Protein AF-X0WU56-F1 (afdb_monomer_lite)

Organism: NCBI:txid412755

Sequence (77 aa):
DGRGRRVAGAAALAAPARALLAGAPGAAEVEVATVRGAVYAARSERHAIAVVSDRGALPALMLYDLRMLLAELDGAR

pLDDT: mean 90.93, std 9.56, range [45.84, 97.19]

Structure (mmCIF, N/CA/C/O backbone):
data_AF-X0WU56-F1
#
_entry.id   AF-X0WU56-F1
#
loop_
_atom_site.group_PDB
_atom_site.id
_atom_site.type_symbol
_atom_site.label_atom_id
_atom_site.label_alt_id
_atom_site.label_comp_id
_atom_site.label_asym_id
_atom_site.label_entity_id
_atom_site.label_seq_id
_atom_site.pdbx_PDB_ins_code
_atom_site.Cartn_x
_atom_site.Cartn_y
_atom_site.Cartn_z
_atom_site.occupancy
_atom_site.B_iso_or_equiv
_atom_site.auth_seq_id
_atom_site.auth_comp_id
_atom_site.auth_asym_id
_atom_site.auth_atom_id
_atom_site.pdbx_PDB_model_num
ATOM 1 N N . ASP A 1 1 ? 1.748 8.735 -19.785 1.00 45.84 1 ASP A N 1
ATOM 2 C CA . ASP A 1 1 ? 0.344 9.187 -19.883 1.00 45.84 1 ASP A CA 1
ATOM 3 C C . ASP A 1 1 ? -0.046 9.779 -18.531 1.00 45.84 1 ASP A C 1
ATOM 5 O O . ASP A 1 1 ? 0.509 9.369 -17.520 1.00 45.84 1 ASP A O 1
ATOM 9 N N . GLY A 1 2 ? -0.961 10.747 -18.463 1.00 57.59 2 GLY A N 1
ATOM 10 C CA . GLY A 1 2 ? -1.386 11.369 -17.190 1.00 57.59 2 GLY A CA 1
ATOM 11 C C . GLY A 1 2 ? -2.098 10.420 -16.206 1.00 57.59 2 GLY A C 1
ATOM 12 O O . GLY A 1 2 ? -2.756 10.874 -15.283 1.00 57.59 2 GLY A O 1
ATOM 13 N N . ARG A 1 3 ? -2.011 9.101 -16.430 1.00 65.25 3 ARG A N 1
ATOM 14 C CA . ARG A 1 3 ? -2.635 8.019 -15.655 1.00 65.25 3 ARG A CA 1
ATOM 15 C C . ARG A 1 3 ? -1.625 7.204 -14.836 1.00 65.25 3 ARG A C 1
ATOM 17 O O . ARG A 1 3 ? -2.031 6.255 -14.168 1.00 65.25 3 ARG A O 1
ATOM 24 N N . GLY A 1 4 ? -0.335 7.547 -14.909 1.00 75.31 4 GLY A N 1
ATOM 25 C CA . GLY A 1 4 ? 0.761 6.833 -14.248 1.00 75.31 4 GLY A CA 1
ATOM 26 C C . GLY A 1 4 ? 1.025 5.461 -14.878 1.00 75.31 4 GLY A C 1
ATOM 27 O O . GLY A 1 4 ? 0.170 4.574 -14.874 1.00 75.31 4 GLY A O 1
ATOM 28 N N . ARG A 1 5 ? 2.223 5.241 -15.423 1.00 87.06 5 ARG A N 1
ATOM 29 C CA . ARG A 1 5 ? 2.604 3.952 -16.026 1.00 87.06 5 ARG A CA 1
ATOM 30 C C . ARG A 1 5 ? 2.933 2.933 -14.930 1.00 87.06 5 ARG A C 1
ATOM 32 O O . ARG A 1 5 ? 3.696 3.244 -14.025 1.00 87.06 5 ARG A O 1
ATOM 39 N N . ARG A 1 6 ? 2.423 1.697 -15.039 1.00 90.81 6 ARG A N 1
ATOM 40 C CA . ARG A 1 6 ? 2.856 0.593 -14.162 1.00 90.81 6 ARG A CA 1
ATOM 41 C C . ARG A 1 6 ? 4.324 0.276 -14.449 1.00 90.81 6 ARG A C 1
ATOM 43 O O . ARG A 1 6 ? 4.652 -0.066 -15.582 1.00 90.81 6 ARG A O 1
ATOM 50 N N . VAL A 1 7 ? 5.168 0.376 -13.428 1.00 90.12 7 VAL A N 1
ATOM 51 C CA . VAL A 1 7 ? 6.603 0.064 -13.518 1.00 90.12 7 VAL A CA 1
ATOM 52 C C . VAL A 1 7 ? 6.883 -1.378 -13.087 1.00 90.12 7 VAL A C 1
ATOM 54 O O . VAL A 1 7 ? 7.676 -2.059 -13.724 1.00 90.12 7 VAL A O 1
ATOM 57 N N . ALA A 1 8 ? 6.178 -1.871 -12.064 1.00 90.81 8 ALA A N 1
ATOM 58 C CA . ALA A 1 8 ? 6.344 -3.217 -11.521 1.00 90.81 8 ALA A CA 1
ATOM 59 C C . ALA A 1 8 ? 5.024 -3.774 -10.954 1.00 90.81 8 ALA A C 1
ATOM 61 O O . ALA A 1 8 ? 4.009 -3.074 -10.897 1.00 90.81 8 ALA A O 1
ATOM 62 N N . GLY A 1 9 ? 5.056 -5.041 -10.532 1.00 91.56 9 GLY A N 1
ATOM 63 C CA . GLY A 1 9 ? 3.946 -5.722 -9.864 1.00 91.56 9 GLY A CA 1
ATOM 64 C C . GLY A 1 9 ? 2.940 -6.393 -10.804 1.00 91.56 9 GLY A C 1
ATOM 65 O O . GLY A 1 9 ? 3.005 -6.288 -12.033 1.00 91.56 9 GLY A O 1
ATOM 66 N N . ALA A 1 10 ? 1.992 -7.113 -10.202 1.00 92.56 10 ALA A N 1
ATOM 67 C CA . ALA A 1 10 ? 0.997 -7.896 -10.925 1.00 92.56 10 ALA A CA 1
ATOM 68 C C . ALA A 1 10 ? 0.048 -7.003 -11.739 1.00 92.56 10 ALA A C 1
ATOM 70 O O . ALA A 1 10 ? -0.533 -6.044 -11.228 1.00 92.56 10 ALA A O 1
ATOM 71 N N . ALA A 1 11 ? -0.174 -7.357 -13.009 1.00 92.12 11 ALA A N 1
ATOM 72 C CA . ALA A 1 11 ? -1.026 -6.578 -13.906 1.00 92.12 11 ALA A CA 1
ATOM 73 C C . ALA A 1 11 ? -2.465 -6.417 -13.381 1.00 92.12 11 ALA A C 1
ATOM 75 O O . ALA A 1 11 ? -3.049 -5.345 -13.537 1.00 92.12 11 ALA A O 1
ATOM 76 N N . ALA A 1 12 ? -2.989 -7.445 -12.707 1.00 93.25 12 ALA A N 1
ATOM 77 C CA . ALA A 1 12 ? -4.325 -7.451 -12.113 1.00 93.25 12 ALA A CA 1
ATOM 78 C C . ALA A 1 12 ? -4.520 -6.383 -11.020 1.00 93.25 12 ALA A C 1
ATOM 80 O O . ALA A 1 12 ? -5.635 -5.914 -10.817 1.00 93.25 12 ALA A O 1
ATOM 81 N N . LEU A 1 13 ? -3.446 -5.951 -10.348 1.00 91.56 13 LEU A N 1
ATOM 82 C CA . LEU A 1 13 ? -3.515 -4.956 -9.272 1.00 91.56 13 LEU A CA 1
ATOM 83 C C . LEU A 1 13 ? -3.414 -3.512 -9.776 1.00 91.56 13 LEU A C 1
ATOM 85 O O . LEU A 1 13 ? -3.682 -2.577 -9.027 1.00 91.56 13 LEU A O 1
ATOM 89 N N . ALA A 1 14 ? -3.078 -3.304 -11.052 1.00 91.75 14 ALA A N 1
ATOM 90 C CA . ALA A 1 14 ? -2.810 -1.972 -11.587 1.00 91.75 14 ALA A CA 1
ATOM 91 C C . ALA A 1 14 ? -4.037 -1.045 -11.549 1.00 91.75 14 ALA A C 1
ATOM 93 O O . ALA A 1 14 ? -3.932 0.110 -11.141 1.00 91.75 14 ALA A O 1
ATOM 94 N N . ALA A 1 15 ? -5.201 -1.537 -11.985 1.00 92.75 15 ALA A N 1
ATOM 95 C CA . ALA A 1 15 ? -6.432 -0.749 -11.976 1.00 92.75 15 ALA A CA 1
ATOM 96 C C . ALA A 1 15 ? -6.959 -0.502 -10.546 1.00 92.75 15 ALA A C 1
ATOM 98 O O . ALA A 1 15 ? -7.211 0.662 -10.229 1.00 92.75 15 ALA A O 1
ATOM 99 N N . PRO A 1 16 ? -7.043 -1.514 -9.656 1.00 93.00 16 PRO A N 1
ATOM 100 C CA . PRO A 1 16 ? -7.393 -1.297 -8.251 1.00 93.00 16 PRO A CA 1
ATOM 101 C C . PRO A 1 16 ? -6.475 -0.302 -7.529 1.00 93.00 16 PRO A C 1
ATOM 103 O O . PRO A 1 16 ? -6.967 0.587 -6.840 1.00 93.00 16 PRO A O 1
ATOM 106 N N . ALA A 1 17 ? -5.155 -0.385 -7.732 1.00 92.56 17 ALA A N 1
ATOM 107 C CA . ALA A 1 17 ? -4.203 0.540 -7.114 1.00 92.56 17 ALA A CA 1
ATOM 108 C C . ALA A 1 17 ? -4.424 1.992 -7.569 1.00 92.56 17 ALA A C 1
ATOM 110 O O . ALA A 1 17 ? -4.420 2.911 -6.752 1.00 92.56 17 ALA A O 1
ATOM 111 N N . ARG A 1 18 ? -4.680 2.209 -8.868 1.00 91.25 18 ARG A N 1
ATOM 112 C CA . ARG A 1 18 ? -5.024 3.541 -9.393 1.00 91.25 18 ARG A CA 1
ATOM 113 C C . ARG A 1 18 ? -6.319 4.075 -8.787 1.00 91.25 18 ARG A C 1
ATOM 115 O O . ARG A 1 18 ? -6.369 5.247 -8.428 1.00 91.25 18 ARG A O 1
ATOM 122 N N . ALA A 1 19 ? -7.344 3.231 -8.665 1.00 92.38 19 ALA A N 1
ATOM 123 C CA . ALA A 1 19 ? -8.614 3.620 -8.059 1.00 92.38 19 ALA A CA 1
ATOM 124 C C . ALA A 1 19 ? -8.443 4.011 -6.581 1.00 92.38 19 ALA A C 1
ATOM 126 O O . ALA A 1 19 ? -8.964 5.043 -6.165 1.00 92.38 19 ALA A O 1
ATOM 127 N N . LEU A 1 20 ? -7.655 3.2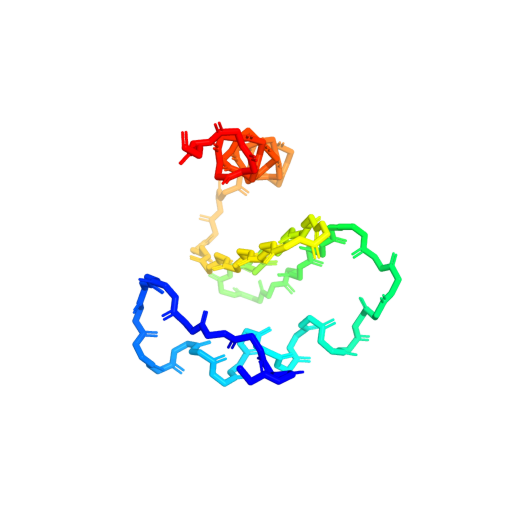45 -5.818 1.00 91.50 20 LEU A N 1
ATOM 128 C CA . LEU A 1 20 ? -7.332 3.546 -4.420 1.00 91.50 20 LEU A CA 1
ATOM 129 C C . LEU A 1 20 ? -6.651 4.918 -4.277 1.00 91.50 20 LEU A C 1
ATOM 131 O O . LEU A 1 20 ? -7.106 5.758 -3.506 1.00 91.50 20 LEU A O 1
ATOM 135 N N . LEU A 1 21 ? -5.595 5.168 -5.057 1.00 90.44 21 LEU A N 1
ATOM 136 C CA . LEU A 1 21 ? -4.844 6.430 -5.016 1.00 90.44 21 LEU A CA 1
ATOM 137 C C . LEU A 1 21 ? -5.689 7.637 -5.457 1.00 90.44 21 LEU A C 1
ATOM 139 O O . LEU A 1 21 ? -5.539 8.731 -4.909 1.00 90.44 21 LEU A O 1
ATOM 143 N N . ALA A 1 22 ? -6.586 7.442 -6.428 1.00 91.06 22 ALA A N 1
ATOM 144 C CA . ALA A 1 22 ? -7.518 8.472 -6.882 1.00 91.06 22 ALA A CA 1
ATOM 145 C C . ALA A 1 22 ? -8.597 8.796 -5.834 1.00 91.06 22 ALA A C 1
ATOM 147 O O . ALA A 1 22 ? -9.034 9.941 -5.753 1.00 91.06 22 ALA A O 1
ATOM 148 N N . GLY A 1 23 ? -8.995 7.817 -5.014 1.00 92.69 23 GLY A N 1
ATOM 149 C CA . GLY A 1 23 ? -9.948 8.007 -3.917 1.00 92.69 23 GLY A CA 1
ATOM 150 C C . GLY A 1 23 ? -9.412 8.854 -2.757 1.00 92.69 23 GLY A C 1
ATOM 151 O O . GLY A 1 23 ? -10.197 9.357 -1.959 1.00 92.69 23 GLY A O 1
ATOM 152 N N . ALA A 1 24 ? -8.094 9.055 -2.681 1.00 92.00 24 ALA A N 1
ATOM 153 C CA . ALA A 1 24 ? -7.441 9.860 -1.653 1.00 92.00 24 ALA A CA 1
ATOM 154 C C . ALA A 1 24 ? -6.431 10.840 -2.285 1.00 92.00 24 ALA A C 1
ATOM 156 O O . ALA A 1 24 ? -5.228 10.674 -2.110 1.00 92.00 24 ALA A O 1
ATOM 157 N N . PRO A 1 25 ? -6.860 11.878 -3.028 1.00 87.75 25 PRO A N 1
ATOM 158 C CA . PRO A 1 25 ? -5.983 12.700 -3.875 1.00 87.75 25 PRO A CA 1
ATOM 159 C C . PRO A 1 25 ? -4.997 13.614 -3.123 1.00 87.75 25 PRO A C 1
ATOM 161 O O . PRO A 1 25 ? -4.036 14.062 -3.736 1.00 87.75 25 PRO A O 1
ATOM 164 N N . GLY A 1 26 ? -5.180 13.841 -1.813 1.00 87.69 26 GLY A N 1
ATOM 165 C CA .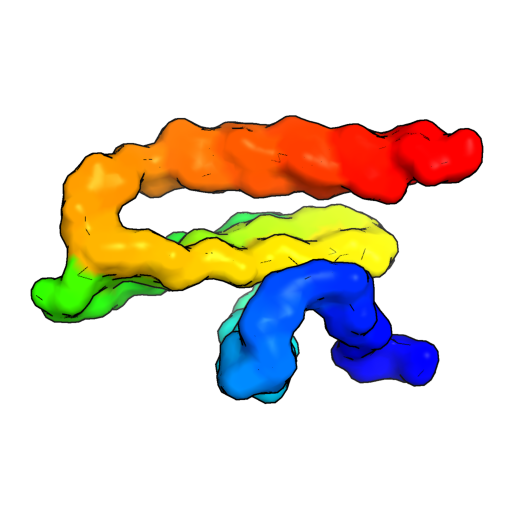 GLY A 1 26 ? -4.261 14.636 -0.974 1.00 87.69 26 GLY A CA 1
ATOM 166 C C . GLY A 1 26 ? -3.437 13.854 0.063 1.00 87.69 26 GLY A C 1
ATOM 167 O O . GLY A 1 26 ? -2.484 14.387 0.615 1.00 87.69 26 GLY A O 1
ATOM 168 N N . ALA A 1 27 ? -3.762 12.586 0.328 1.00 94.88 27 ALA A N 1
ATOM 169 C CA . ALA A 1 27 ? -3.045 11.758 1.298 1.00 94.88 27 ALA A CA 1
ATOM 170 C C . ALA A 1 27 ? -1.657 11.303 0.797 1.00 94.88 27 ALA A C 1
ATOM 172 O O . ALA A 1 27 ? -1.555 10.672 -0.253 1.00 94.88 27 ALA A O 1
ATOM 173 N N . ALA A 1 28 ? -0.578 11.600 1.518 1.00 94.81 28 ALA A N 1
ATOM 174 C CA . ALA A 1 28 ? 0.745 11.064 1.171 1.00 94.81 28 ALA A CA 1
ATOM 175 C C . ALA A 1 28 ? 0.803 9.533 1.339 1.00 94.81 28 ALA A C 1
ATOM 177 O O . ALA A 1 28 ? 1.468 8.842 0.568 1.00 94.81 28 ALA A O 1
ATOM 178 N N . GLU A 1 29 ? 0.044 9.021 2.308 1.00 96.56 29 GLU A N 1
ATOM 179 C CA . GLU A 1 29 ? -0.042 7.615 2.681 1.00 96.56 29 GLU A CA 1
ATOM 180 C C . GLU A 1 29 ? -1.506 7.215 2.891 1.00 96.56 29 GLU A C 1
ATOM 182 O O . GLU A 1 29 ? -2.333 8.018 3.328 1.00 96.56 29 GLU A O 1
ATOM 187 N N . VAL A 1 30 ? -1.828 5.966 2.570 1.00 95.69 30 VAL A N 1
ATOM 188 C CA . VAL A 1 30 ? -3.143 5.357 2.758 1.00 95.69 30 VAL A CA 1
ATOM 189 C C . VAL A 1 30 ? -2.945 4.000 3.415 1.00 95.69 30 VAL A C 1
ATOM 191 O O . VAL A 1 30 ? -2.166 3.181 2.934 1.00 95.69 30 VAL A O 1
ATOM 194 N N . GLU A 1 31 ? -3.704 3.744 4.472 1.00 95.81 31 GLU A N 1
ATOM 195 C CA . GLU A 1 31 ? -3.852 2.428 5.081 1.00 95.81 31 GLU A CA 1
ATOM 196 C C . GLU A 1 31 ? -5.329 2.035 5.045 1.00 95.81 31 GLU A C 1
ATOM 198 O O . GLU A 1 31 ? -6.202 2.799 5.460 1.00 95.81 31 GLU A O 1
ATOM 203 N N . VAL A 1 32 ? -5.612 0.832 4.549 1.00 94.38 32 VAL A N 1
ATOM 204 C CA . VAL A 1 32 ? -6.952 0.244 4.552 1.00 94.38 32 VAL A CA 1
ATOM 205 C C . VAL A 1 32 ? -6.881 -1.137 5.180 1.00 94.38 32 VAL A C 1
ATOM 207 O O . VAL A 1 32 ? -6.366 -2.080 4.579 1.00 94.38 32 VAL A O 1
ATOM 210 N N . ALA A 1 33 ? -7.446 -1.276 6.375 1.00 94.19 33 ALA A N 1
ATOM 211 C CA . ALA A 1 33 ? -7.632 -2.570 7.012 1.00 94.19 33 ALA A CA 1
ATOM 212 C C . ALA A 1 33 ? -8.865 -3.289 6.440 1.00 94.19 33 ALA A C 1
ATOM 214 O O . ALA A 1 33 ? -9.920 -2.694 6.216 1.00 94.19 33 ALA A O 1
ATOM 215 N N . THR A 1 34 ? -8.744 -4.597 6.235 1.00 91.88 34 THR A N 1
ATOM 216 C CA . THR A 1 34 ? -9.826 -5.482 5.791 1.00 91.88 34 THR A CA 1
ATOM 217 C C . THR A 1 34 ? -9.908 -6.702 6.706 1.00 91.88 34 THR A C 1
ATOM 219 O O . THR A 1 34 ? -8.990 -7.004 7.466 1.00 91.88 34 THR A O 1
ATOM 222 N N . VAL A 1 35 ? -10.973 -7.495 6.579 1.00 94.00 35 VAL A N 1
ATOM 223 C CA . VAL A 1 35 ? -11.123 -8.746 7.348 1.00 94.00 35 VAL A CA 1
ATOM 224 C C . VAL A 1 35 ? -10.062 -9.815 7.017 1.00 94.00 35 VAL A C 1
ATOM 226 O O . VAL A 1 35 ? -9.868 -10.769 7.781 1.00 94.00 35 VAL A O 1
ATOM 229 N N . ARG A 1 36 ? -9.360 -9.682 5.882 1.00 93.31 36 ARG A N 1
ATOM 230 C CA . ARG A 1 36 ? -8.355 -10.648 5.402 1.00 93.31 36 ARG A CA 1
ATOM 231 C C . ARG A 1 36 ? -6.912 -10.160 5.519 1.00 93.31 36 ARG A C 1
ATOM 233 O O . ARG A 1 36 ? -6.009 -10.979 5.425 1.00 93.31 36 ARG A O 1
ATOM 240 N N . GLY A 1 37 ? -6.695 -8.876 5.761 1.00 95.69 37 GLY A N 1
ATOM 241 C CA . GLY A 1 37 ? -5.371 -8.269 5.701 1.00 95.69 37 GLY A CA 1
ATOM 242 C C . GLY A 1 37 ? -5.472 -6.766 5.509 1.00 95.69 37 GLY A C 1
ATOM 243 O O . GLY A 1 37 ? -6.476 -6.172 5.905 1.00 95.69 37 GLY A O 1
ATOM 244 N N . ALA A 1 38 ? -4.483 -6.156 4.873 1.00 96.69 38 ALA A N 1
ATOM 245 C CA . ALA A 1 38 ? -4.445 -4.712 4.689 1.00 96.69 38 ALA A CA 1
ATOM 246 C C . ALA A 1 38 ? -3.959 -4.319 3.292 1.00 96.69 38 ALA A C 1
ATOM 248 O O . ALA A 1 38 ? -3.304 -5.093 2.590 1.00 96.69 38 ALA A O 1
ATOM 249 N N . VAL A 1 39 ? -4.304 -3.098 2.896 1.00 95.88 39 VAL A N 1
ATOM 250 C CA . VAL A 1 39 ? -3.731 -2.428 1.734 1.00 95.88 39 VAL A CA 1
ATOM 251 C C . VAL A 1 39 ? -3.036 -1.167 2.211 1.00 95.88 39 VAL A C 1
ATOM 253 O O . VAL A 1 39 ? -3.646 -0.340 2.887 1.00 95.88 39 VAL A O 1
ATOM 256 N N . TYR A 1 40 ? -1.778 -1.017 1.827 1.00 97.00 40 TYR A N 1
ATOM 257 C CA . TYR A 1 40 ? -0.979 0.171 2.084 1.00 97.00 40 TYR A CA 1
ATOM 258 C C . TYR A 1 40 ? -0.677 0.840 0.759 1.00 97.00 40 TYR A C 1
ATOM 260 O O . TYR A 1 40 ? -0.360 0.159 -0.218 1.00 97.00 40 TYR A O 1
ATOM 268 N N . ALA A 1 41 ? -0.748 2.159 0.708 1.00 96.69 41 ALA A N 1
ATOM 269 C CA . ALA A 1 41 ? -0.244 2.906 -0.424 1.00 96.69 41 ALA A CA 1
ATOM 270 C C . ALA A 1 41 ? 0.505 4.145 0.038 1.00 96.69 41 ALA A C 1
ATOM 272 O O . ALA A 1 41 ? 0.155 4.758 1.041 1.00 96.69 41 ALA A O 1
ATOM 273 N N . ALA A 1 42 ? 1.520 4.519 -0.723 1.00 96.56 42 ALA A N 1
ATOM 274 C CA . ALA A 1 42 ? 2.260 5.752 -0.528 1.00 96.56 42 ALA A CA 1
ATOM 275 C C . ALA A 1 42 ? 2.581 6.357 -1.892 1.00 96.56 42 ALA A C 1
ATOM 277 O O . ALA A 1 42 ? 2.670 5.639 -2.899 1.00 96.56 42 ALA A O 1
ATOM 278 N N . ARG A 1 43 ? 2.758 7.675 -1.938 1.00 94.94 43 ARG A N 1
ATOM 279 C CA . ARG A 1 43 ? 3.153 8.374 -3.163 1.00 94.94 43 ARG A CA 1
ATOM 280 C C . ARG A 1 43 ? 4.153 9.489 -2.911 1.00 94.94 43 ARG A C 1
ATOM 282 O O . ARG A 1 43 ? 4.131 10.135 -1.869 1.00 94.94 43 ARG A O 1
ATOM 289 N N . SER A 1 44 ? 4.966 9.732 -3.927 1.00 93.31 44 SER A N 1
ATOM 290 C CA . SER A 1 44 ? 5.779 10.927 -4.100 1.00 93.31 44 SER A CA 1
ATOM 291 C C . SER A 1 44 ? 5.235 11.769 -5.259 1.00 93.31 44 SER A C 1
ATOM 293 O O . SER A 1 44 ? 4.168 11.484 -5.809 1.00 93.31 44 SER A O 1
ATOM 295 N N . GLU A 1 45 ? 5.968 12.808 -5.661 1.00 88.50 45 GLU A N 1
ATOM 296 C CA . GLU A 1 45 ? 5.614 13.626 -6.828 1.00 88.50 45 GLU A CA 1
ATOM 297 C C . GLU A 1 45 ? 5.554 12.817 -8.133 1.00 88.50 45 GLU A C 1
ATOM 299 O O . GLU A 1 45 ? 4.812 13.170 -9.052 1.00 88.50 45 GLU A O 1
ATOM 304 N N . ARG A 1 46 ? 6.356 11.749 -8.240 1.00 89.19 46 ARG A N 1
ATOM 305 C CA . ARG A 1 46 ? 6.561 11.006 -9.496 1.00 89.19 46 ARG A CA 1
ATOM 306 C C . ARG A 1 46 ? 6.151 9.544 -9.423 1.00 89.19 46 ARG A C 1
ATOM 308 O O . ARG A 1 46 ? 5.840 8.953 -10.460 1.00 89.19 46 ARG A O 1
ATOM 315 N N . HIS A 1 47 ? 6.136 8.966 -8.227 1.00 93.62 47 HIS A N 1
ATOM 316 C CA . HIS A 1 47 ? 5.922 7.542 -8.029 1.00 93.62 47 HIS A CA 1
ATOM 317 C C . HIS A 1 47 ? 4.788 7.284 -7.045 1.00 93.62 47 HIS A C 1
ATOM 319 O O . HIS A 1 47 ? 4.485 8.092 -6.173 1.00 93.62 47 HIS A O 1
ATOM 325 N N . ALA A 1 48 ? 4.155 6.127 -7.182 1.00 94.94 48 ALA A N 1
ATOM 326 C CA . ALA A 1 48 ? 3.217 5.627 -6.197 1.00 94.94 48 ALA A CA 1
ATOM 327 C C . ALA A 1 48 ? 3.347 4.111 -6.100 1.00 94.94 48 ALA A C 1
ATOM 329 O O . ALA A 1 48 ? 3.582 3.433 -7.106 1.00 94.94 48 ALA A O 1
ATOM 330 N N . ILE A 1 49 ? 3.182 3.595 -4.890 1.00 95.81 49 ILE A N 1
ATOM 331 C CA . ILE A 1 49 ? 3.285 2.173 -4.578 1.00 95.81 49 ILE A CA 1
ATOM 332 C C . ILE A 1 49 ? 2.031 1.779 -3.812 1.00 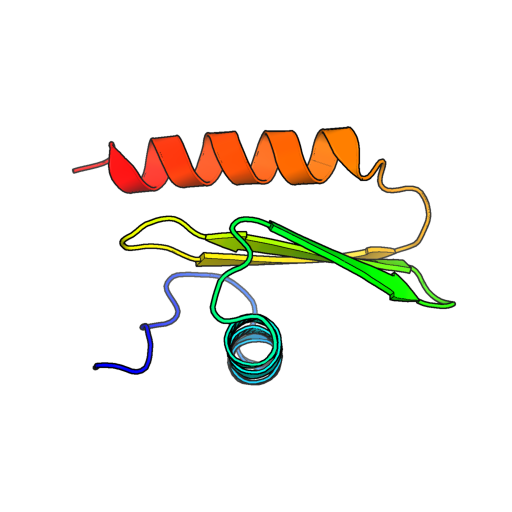95.81 49 ILE A C 1
ATOM 334 O O . ILE A 1 49 ? 1.577 2.523 -2.948 1.00 95.81 49 ILE A O 1
ATOM 338 N N . ALA A 1 50 ? 1.473 0.616 -4.142 1.00 95.62 50 ALA A N 1
ATOM 339 C CA . ALA A 1 50 ? 0.401 -0.012 -3.388 1.00 95.62 50 ALA A CA 1
ATOM 340 C C . ALA A 1 50 ? 0.785 -1.466 -3.095 1.00 95.62 50 ALA A C 1
ATOM 342 O O . ALA A 1 50 ? 1.211 -2.190 -3.997 1.00 95.62 50 ALA A O 1
ATOM 343 N N . VAL A 1 51 ? 0.624 -1.881 -1.844 1.00 95.94 51 VAL A N 1
ATOM 344 C CA . VAL A 1 51 ? 0.948 -3.214 -1.337 1.00 95.94 51 VAL A CA 1
ATOM 345 C C . VAL A 1 51 ? -0.298 -3.806 -0.707 1.00 95.94 51 VAL A C 1
ATOM 347 O O . VAL A 1 51 ? -0.991 -3.140 0.054 1.00 95.94 51 VAL A O 1
ATOM 350 N N . VAL A 1 52 ? -0.566 -5.068 -1.023 1.00 95.31 52 VAL A N 1
ATOM 351 C CA . VAL A 1 52 ? -1.578 -5.878 -0.346 1.00 95.31 52 VAL A CA 1
ATOM 352 C C . VAL A 1 52 ? -0.841 -6.868 0.540 1.00 95.31 52 VAL A C 1
ATOM 354 O O . VAL A 1 52 ? 0.079 -7.537 0.069 1.00 95.31 52 VAL A O 1
ATOM 357 N N . SER A 1 53 ? -1.247 -6.972 1.798 1.00 95.06 53 SER A N 1
ATOM 358 C CA . SER A 1 53 ? -0.724 -7.962 2.733 1.00 95.06 53 SER A CA 1
ATOM 359 C C . SER A 1 53 ? -1.856 -8.797 3.318 1.00 95.06 53 SER A C 1
ATOM 361 O O . SER A 1 53 ? -2.987 -8.325 3.455 1.00 95.06 53 SER A O 1
ATOM 363 N N . ASP A 1 54 ? -1.530 -10.013 3.746 1.00 94.50 54 ASP A N 1
ATOM 364 C CA . ASP A 1 54 ? -2.357 -10.744 4.704 1.00 94.50 54 ASP A CA 1
ATOM 365 C C . ASP A 1 54 ? -2.322 -10.056 6.085 1.00 94.50 54 ASP A C 1
ATOM 367 O O . ASP A 1 54 ? -1.735 -8.981 6.277 1.00 94.50 54 ASP A O 1
ATOM 371 N N . ARG A 1 55 ? -2.986 -10.663 7.073 1.00 89.06 55 ARG A N 1
ATOM 372 C CA . ARG A 1 55 ? -2.938 -10.184 8.459 1.00 89.06 55 ARG A CA 1
ATOM 373 C C . ARG A 1 55 ? -1.532 -10.324 9.047 1.00 89.06 55 ARG A C 1
ATOM 375 O O . ARG A 1 55 ? -0.820 -11.276 8.750 1.00 89.06 55 ARG A O 1
ATOM 382 N N . GLY A 1 56 ? -1.188 -9.415 9.957 1.00 88.44 56 GLY A N 1
ATOM 383 C CA . GLY A 1 56 ? 0.062 -9.462 10.725 1.00 88.44 56 GLY A CA 1
ATOM 384 C C . GLY A 1 56 ? 1.162 -8.533 10.215 1.00 88.44 56 GLY A C 1
ATOM 385 O O . GLY A 1 56 ? 2.165 -8.370 10.903 1.00 88.44 56 GLY A O 1
ATOM 386 N N . ALA A 1 57 ? 0.971 -7.874 9.067 1.00 92.88 57 ALA A N 1
ATOM 387 C CA . ALA A 1 57 ? 1.822 -6.755 8.680 1.00 92.88 57 ALA A CA 1
ATOM 388 C C . ALA A 1 57 ? 1.649 -5.601 9.679 1.00 92.88 57 ALA A C 1
ATOM 390 O O . ALA A 1 57 ? 0.525 -5.214 10.005 1.00 92.88 57 ALA A O 1
ATOM 391 N N . LEU A 1 58 ? 2.764 -5.064 10.178 1.00 94.62 58 LEU A N 1
ATOM 392 C CA . LEU A 1 58 ? 2.757 -3.909 11.071 1.00 94.62 58 LEU A CA 1
ATOM 393 C C . LEU A 1 58 ? 2.663 -2.632 10.226 1.00 94.62 58 LEU A C 1
ATOM 395 O O . LEU A 1 58 ? 3.601 -2.361 9.469 1.00 94.62 58 LEU A O 1
ATOM 399 N N . PRO A 1 59 ? 1.593 -1.824 10.357 1.00 93.81 59 PRO A N 1
ATOM 400 C CA . PRO A 1 59 ? 1.386 -0.672 9.484 1.00 93.81 59 PRO A CA 1
ATOM 401 C C . PRO A 1 59 ? 2.547 0.319 9.467 1.00 93.81 59 PRO A C 1
ATOM 403 O O . PRO A 1 59 ? 2.995 0.734 8.404 1.00 93.81 59 PRO A O 1
ATOM 406 N N . ALA A 1 60 ? 3.097 0.631 10.644 1.00 95.25 60 ALA A N 1
ATOM 407 C CA . ALA A 1 60 ? 4.213 1.560 10.771 1.00 95.25 60 ALA A CA 1
ATOM 408 C C . ALA A 1 60 ? 5.469 1.089 10.017 1.00 95.25 60 ALA A C 1
ATOM 410 O O . ALA A 1 60 ? 6.164 1.914 9.427 1.00 95.25 60 ALA A O 1
ATOM 411 N N . LEU A 1 61 ? 5.743 -0.224 10.007 1.00 96.06 61 LEU A N 1
ATOM 412 C CA . LEU A 1 61 ? 6.867 -0.784 9.253 1.00 96.06 61 LEU A CA 1
ATOM 413 C C . LEU A 1 61 ? 6.586 -0.756 7.752 1.00 96.06 61 LEU A C 1
ATOM 415 O O . LEU A 1 61 ? 7.438 -0.313 6.993 1.00 96.06 61 LEU A O 1
ATOM 419 N N . MET A 1 62 ? 5.379 -1.140 7.324 1.00 97.06 62 MET A N 1
ATOM 420 C CA . MET A 1 62 ? 5.031 -1.101 5.900 1.00 97.06 62 MET A CA 1
ATOM 421 C C . MET A 1 62 ? 5.104 0.307 5.329 1.00 97.06 62 MET A C 1
ATOM 423 O O . MET A 1 62 ? 5.716 0.511 4.287 1.00 97.06 62 MET A O 1
ATOM 427 N N . LEU A 1 63 ? 4.540 1.296 6.017 1.00 96.56 63 LEU A N 1
ATOM 428 C CA . LEU A 1 63 ? 4.610 2.681 5.558 1.00 96.56 63 LEU A CA 1
ATOM 429 C C . LEU A 1 63 ? 6.046 3.225 5.590 1.00 96.56 63 LEU A C 1
ATOM 431 O O . LEU A 1 63 ? 6.429 3.977 4.695 1.00 96.56 63 LEU A O 1
ATOM 435 N N . TYR A 1 64 ? 6.872 2.812 6.559 1.00 97.19 64 TYR A N 1
ATOM 436 C CA . TYR A 1 64 ? 8.300 3.141 6.558 1.00 97.19 64 TYR A CA 1
ATOM 437 C C . TYR A 1 64 ? 9.024 2.579 5.331 1.00 97.19 64 TYR A C 1
ATOM 439 O O . TYR A 1 64 ? 9.679 3.342 4.619 1.00 97.19 64 TYR A O 1
ATOM 447 N N . ASP A 1 65 ? 8.860 1.289 5.045 1.00 96.94 65 ASP A N 1
ATOM 448 C CA . ASP A 1 65 ? 9.505 0.637 3.903 1.00 96.94 65 ASP A CA 1
ATOM 449 C C . ASP A 1 65 ? 9.058 1.273 2.580 1.00 96.94 65 ASP A C 1
ATOM 451 O O . ASP A 1 65 ? 9.881 1.545 1.703 1.00 96.94 65 ASP A O 1
ATOM 455 N N . LEU A 1 66 ? 7.766 1.598 2.454 1.00 96.81 66 LEU A N 1
ATOM 456 C CA . LEU A 1 66 ? 7.237 2.292 1.280 1.00 96.81 66 LEU A CA 1
ATOM 457 C C . LEU A 1 66 ? 7.840 3.688 1.100 1.00 96.81 66 LEU A C 1
ATOM 459 O O . LEU A 1 66 ? 8.165 4.061 -0.028 1.00 96.81 66 LEU A O 1
ATOM 463 N N . ARG A 1 67 ? 8.020 4.453 2.183 1.00 96.19 67 ARG A N 1
ATOM 464 C CA . ARG A 1 67 ? 8.691 5.761 2.125 1.00 96.19 67 ARG A CA 1
ATOM 465 C C . ARG A 1 67 ? 10.141 5.639 1.680 1.00 96.19 67 ARG A C 1
ATOM 467 O O . ARG A 1 67 ? 10.573 6.427 0.842 1.00 96.19 67 ARG A O 1
ATOM 474 N N . MET A 1 68 ? 10.876 4.670 2.222 1.00 97.19 68 MET A N 1
ATOM 475 C CA . MET A 1 68 ? 12.273 4.449 1.845 1.00 97.19 68 MET A CA 1
ATOM 476 C C . MET A 1 68 ? 12.393 4.066 0.371 1.00 97.19 68 MET A C 1
ATOM 478 O O . MET A 1 68 ? 13.175 4.673 -0.357 1.00 97.19 68 MET A O 1
ATOM 482 N N . LEU A 1 69 ? 11.545 3.149 -0.096 1.00 95.88 69 LEU A N 1
ATOM 483 C CA . LEU A 1 69 ? 11.529 2.740 -1.496 1.00 95.88 69 LEU A CA 1
ATOM 484 C C . LEU A 1 69 ? 11.140 3.891 -2.436 1.00 95.88 69 LEU A C 1
ATOM 486 O O . LEU A 1 69 ? 11.728 4.041 -3.504 1.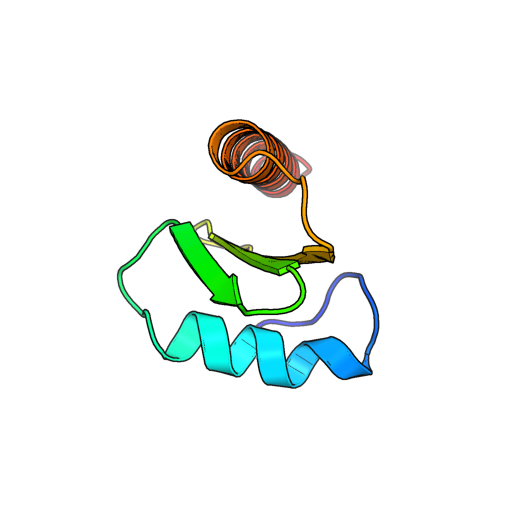00 95.88 69 LEU A O 1
ATOM 490 N N . LEU A 1 70 ? 10.174 4.730 -2.056 1.00 95.69 70 LEU A N 1
ATOM 491 C CA . LEU A 1 70 ? 9.835 5.927 -2.832 1.00 95.69 70 LEU A CA 1
ATOM 492 C C . LEU A 1 70 ? 11.005 6.913 -2.904 1.00 95.69 70 LEU A C 1
ATOM 494 O O . LEU A 1 70 ? 11.287 7.425 -3.985 1.00 95.69 70 LEU A O 1
ATOM 498 N N . ALA A 1 71 ? 11.704 7.142 -1.790 1.00 95.12 71 ALA A N 1
ATOM 499 C CA . ALA A 1 71 ? 12.877 8.010 -1.762 1.00 95.12 71 ALA A CA 1
ATOM 500 C C . ALA A 1 71 ? 13.998 7.483 -2.674 1.00 95.12 71 ALA A C 1
ATOM 502 O O . ALA A 1 71 ? 14.614 8.260 -3.406 1.00 95.12 71 ALA A O 1
ATOM 503 N N . GLU A 1 72 ? 14.222 6.167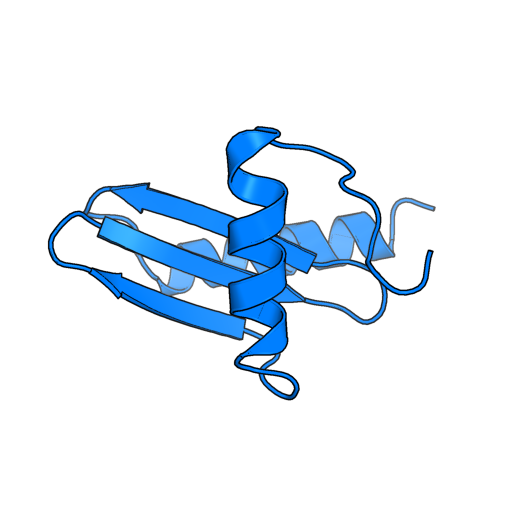 -2.690 1.00 94.56 72 GLU A N 1
ATOM 504 C CA . GLU A 1 72 ? 15.162 5.529 -3.615 1.00 94.56 72 GLU A CA 1
ATOM 505 C C . GLU A 1 72 ? 14.725 5.689 -5.075 1.00 94.56 72 GLU A C 1
ATOM 507 O O . GLU A 1 72 ? 15.529 6.111 -5.902 1.00 94.56 72 GLU A O 1
ATOM 512 N N . LEU A 1 73 ? 13.457 5.426 -5.406 1.00 92.56 73 LEU A N 1
ATOM 513 C CA . LEU A 1 73 ? 12.929 5.601 -6.767 1.00 92.56 73 LEU A CA 1
ATOM 514 C C . LEU A 1 73 ? 13.008 7.055 -7.249 1.00 92.56 73 LEU A C 1
ATOM 516 O O . LEU A 1 73 ? 13.211 7.309 -8.437 1.00 92.56 73 LEU A O 1
ATOM 520 N N . ASP A 1 74 ? 12.857 8.016 -6.341 1.00 91.00 74 ASP A N 1
ATOM 521 C CA . ASP A 1 74 ? 12.992 9.433 -6.661 1.00 91.00 74 ASP A CA 1
ATOM 522 C C . ASP A 1 74 ? 14.453 9.857 -6.879 1.00 91.00 74 ASP A C 1
ATOM 524 O O . ASP A 1 74 ? 14.682 10.821 -7.623 1.00 91.00 74 ASP A O 1
ATOM 528 N N . GLY A 1 75 ? 15.409 9.146 -6.265 1.00 87.12 75 GLY A N 1
ATOM 529 C CA . GLY A 1 75 ? 16.854 9.382 -6.351 1.00 87.12 75 GLY A CA 1
ATOM 530 C C . GLY A 1 75 ? 17.613 8.536 -7.385 1.00 87.12 75 GLY A C 1
ATOM 531 O O . GLY A 1 75 ? 18.692 8.949 -7.802 1.00 87.12 75 GLY A O 1
ATOM 532 N N . ALA A 1 76 ? 17.070 7.396 -7.829 1.00 68.06 76 ALA A N 1
ATOM 533 C CA . ALA A 1 76 ? 17.686 6.432 -8.758 1.00 68.06 76 ALA A CA 1
ATOM 534 C C . ALA A 1 76 ? 17.711 6.902 -10.228 1.00 68.06 76 ALA A C 1
ATOM 536 O O . ALA A 1 76 ? 17.359 6.165 -11.151 1.00 68.06 76 ALA A O 1
ATOM 537 N N . ARG A 1 77 ? 18.102 8.156 -10.438 1.00 52.44 77 ARG A N 1
ATOM 538 C CA . ARG A 1 77 ? 18.198 8.790 -11.749 1.00 52.44 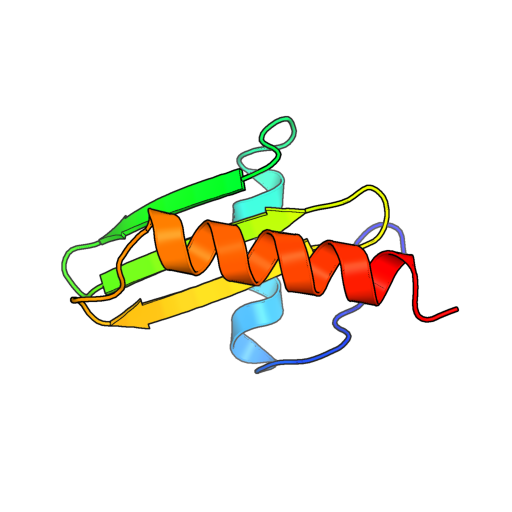77 ARG A CA 1
ATOM 539 C C . ARG A 1 77 ? 19.501 8.459 -12.466 1.00 52.44 77 ARG A C 1
ATOM 541 O O . ARG A 1 77 ? 20.569 8.583 -11.832 1.00 52.44 77 ARG A O 1
#

Foldseek 3Di:
DVQADDPDDDPVCSVVQSVVCVVPVPDQKDWDDDPFFIWIKGDDPRDIDIDTDGPDDDRVVVVVVRVVVRVCVVVVD

Secondary structure (DSSP, 8-state):
-TT----SS-GGGHHHHHHHHHHSTT-SEEEEEETTEEEEEEE-SS-EEEEEEETT--HHHHHHHHHHHHHHHHH--

Radius of gyration: 12.25 Å; chains: 1; bounding box: 29×25×31 Å